Protein AF-A0ABD6R4W0-F1 (afdb_monomer)

Radius of gyration: 14.82 Å; Cα contacts (8 Å, |Δi|>4): 60; chains: 1; bounding box: 43×20×38 Å

Nearest PDB structures (foldseek):
  4uce-assembly1_A  TM=5.148E-01  e=1.402E+00  Human respiratory syncytial virus A2
  4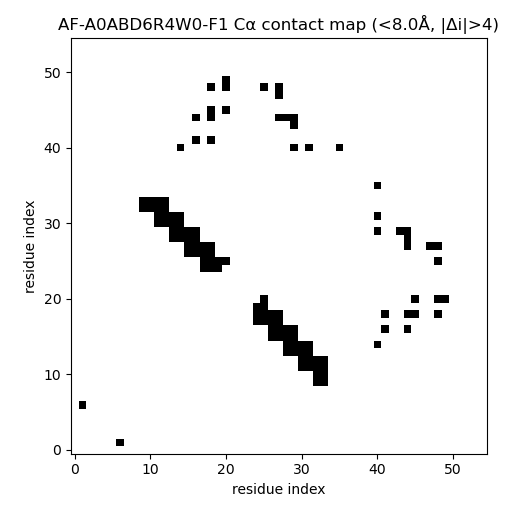uca-assembly2_B  TM=5.152E-01  e=2.195E+00  Human respiratory syncytial virus A2
  4uc8-assembly2_A  TM=4.793E-01  e=2.195E+00  Human respiratory syncytial virus A2
  4ucb-assembly2_A  TM=5.106E-01  e=2.660E+00  Human respiratory syncytial virus A2
  8oou-assembly1_A  TM=4.793E-01  e=3.024E+00  Respiratory syncytial virus

Secondary structure (DSSP, 8-state):
---TTGGG---EEEEEEEEEETTEEEEEEEEEETT--HHHHHHHHHHHHHHHH--

Organism: Bacillus thuringiensis (NCBI:txid1428)

Mean predicted aligned error: 6.4 Å

Sequence (55 aa):
MRNFLERRKQKMIEVCVTVNYKDRNYQTNVIVSKDTIWTKIKQLAEEQVKKQWSF

Solvent-accessible surface area (backbone atoms only — not comparable to full-atom values): 3544 Å² total; per-residue (Å²): 132,85,55,76,69,69,77,60,67,68,57,68,41,80,44,83,43,81,39,82,53,95,97,39,80,41,79,42,76,42,81,40,47,74,86,60,53,67,71,59,54,52,50,52,40,47,51,52,54,45,60,76,71,57,126

pLDDT: mean 87.77, std 15.49, range [46.62, 98.0]

Structure (mmCIF, N/CA/C/O backbone):
data_AF-A0ABD6R4W0-F1
#
_entry.id   A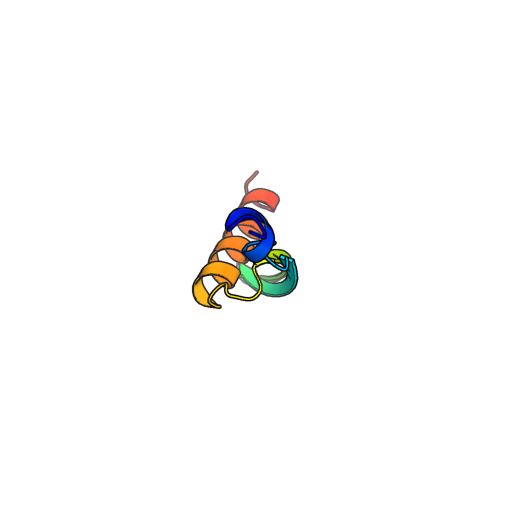F-A0ABD6R4W0-F1
#
loop_
_atom_site.group_PDB
_atom_site.id
_atom_site.type_symbol
_atom_site.label_atom_id
_atom_site.label_alt_id
_atom_site.label_comp_id
_atom_site.label_asym_id
_atom_site.label_entity_id
_atom_site.label_seq_id
_atom_site.pdbx_PDB_ins_code
_atom_site.Cartn_x
_atom_site.Cartn_y
_atom_site.Cartn_z
_atom_site.occupancy
_atom_site.B_iso_or_equiv
_atom_site.auth_seq_id
_atom_site.auth_comp_id
_atom_site.auth_asym_id
_atom_site.auth_atom_id
_atom_site.pdbx_PDB_model_num
ATOM 1 N N . MET A 1 1 ? 29.228 1.202 -25.411 1.00 46.62 1 MET A N 1
ATOM 2 C CA . MET A 1 1 ? 28.642 0.463 -24.270 1.00 46.62 1 MET A CA 1
ATOM 3 C C . MET A 1 1 ? 27.572 1.353 -23.634 1.00 46.62 1 MET A C 1
ATOM 5 O O . MET A 1 1 ? 27.935 2.325 -22.994 1.00 46.62 1 MET A O 1
ATOM 9 N N . ARG A 1 2 ? 26.267 1.127 -23.868 1.00 52.47 2 ARG A N 1
ATOM 10 C CA . ARG A 1 2 ? 25.218 1.884 -23.144 1.00 52.47 2 ARG A CA 1
ATOM 11 C C . ARG A 1 2 ? 25.285 1.500 -21.660 1.00 52.47 2 ARG A C 1
ATOM 13 O O . ARG A 1 2 ? 25.264 0.302 -21.366 1.00 52.47 2 ARG A O 1
ATOM 20 N N . ASN A 1 3 ? 25.417 2.490 -20.774 1.00 54.81 3 ASN A N 1
ATOM 21 C CA . ASN A 1 3 ? 25.613 2.306 -19.333 1.00 54.81 3 ASN A CA 1
ATOM 22 C C . ASN A 1 3 ? 24.544 1.367 -18.750 1.00 54.81 3 ASN A C 1
ATOM 24 O O . ASN A 1 3 ? 23.357 1.515 -19.029 1.00 54.81 3 ASN A O 1
ATOM 28 N N . PHE A 1 4 ? 24.953 0.405 -17.918 1.00 57.25 4 PHE A N 1
ATOM 29 C CA . PHE A 1 4 ? 24.039 -0.504 -17.207 1.00 57.25 4 PHE A CA 1
ATOM 30 C C . PHE A 1 4 ? 22.969 0.263 -16.403 1.00 57.25 4 PHE A C 1
ATOM 32 O O . PHE A 1 4 ? 21.823 -0.173 -16.310 1.00 57.25 4 PHE A O 1
ATOM 39 N N . LEU A 1 5 ? 23.326 1.458 -15.918 1.00 56.06 5 LEU A N 1
ATOM 40 C CA . LEU A 1 5 ? 22.427 2.419 -15.275 1.00 56.06 5 LEU A CA 1
ATOM 41 C C . LEU A 1 5 ? 21.318 2.951 -16.200 1.00 56.06 5 LEU A C 1
ATOM 43 O O . LEU A 1 5 ? 20.185 3.087 -15.748 1.00 56.06 5 LEU A O 1
ATOM 47 N N . GLU A 1 6 ? 21.578 3.171 -17.494 1.00 58.03 6 GLU A N 1
ATOM 48 C CA . GLU A 1 6 ? 20.540 3.628 -18.435 1.00 58.03 6 GLU A CA 1
ATOM 49 C C . GLU A 1 6 ? 19.488 2.549 -18.726 1.00 58.03 6 GLU A C 1
ATOM 51 O O . GLU A 1 6 ? 18.333 2.867 -19.007 1.00 58.03 6 GLU A O 1
ATOM 56 N N . ARG A 1 7 ? 19.848 1.262 -18.599 1.00 57.56 7 ARG A N 1
ATOM 57 C CA . ARG A 1 7 ? 18.897 0.145 -18.756 1.00 57.56 7 ARG A CA 1
ATOM 58 C C . ARG A 1 7 ? 17.938 -0.002 -17.572 1.00 57.56 7 ARG A C 1
ATOM 60 O O . ARG A 1 7 ? 16.909 -0.650 -17.718 1.00 57.56 7 ARG A O 1
ATOM 67 N N . ARG A 1 8 ? 18.248 0.601 -16.418 1.00 61.88 8 ARG A N 1
ATOM 68 C CA . ARG A 1 8 ? 17.400 0.609 -15.213 1.00 61.88 8 ARG A CA 1
ATOM 69 C C . ARG A 1 8 ? 16.694 1.946 -15.002 1.00 61.88 8 ARG A C 1
ATOM 71 O O . ARG A 1 8 ? 16.468 2.346 -13.861 1.00 61.88 8 ARG A O 1
ATOM 78 N N . LYS A 1 9 ? 16.298 2.641 -16.073 1.00 64.81 9 LYS A N 1
ATOM 79 C CA . LYS A 1 9 ? 15.292 3.702 -15.944 1.00 64.81 9 LYS A CA 1
ATOM 80 C C . LYS A 1 9 ? 13.978 3.030 -15.526 1.00 64.81 9 LYS A C 1
ATOM 82 O O . LYS A 1 9 ? 13.220 2.563 -16.373 1.00 64.81 9 LYS A O 1
ATOM 87 N N . GLN A 1 10 ? 13.781 2.872 -14.215 1.00 69.50 10 GLN A N 1
ATOM 88 C CA . GLN A 1 10 ? 12.593 2.248 -13.644 1.00 69.50 10 GLN A CA 1
ATOM 89 C C . GLN A 1 10 ? 11.384 3.022 -14.161 1.00 69.50 10 GLN A C 1
ATOM 91 O O . GLN A 1 10 ? 11.272 4.231 -13.948 1.00 69.50 10 GLN A O 1
ATOM 96 N N . LYS A 1 11 ? 10.519 2.342 -14.918 1.00 86.75 11 LYS A N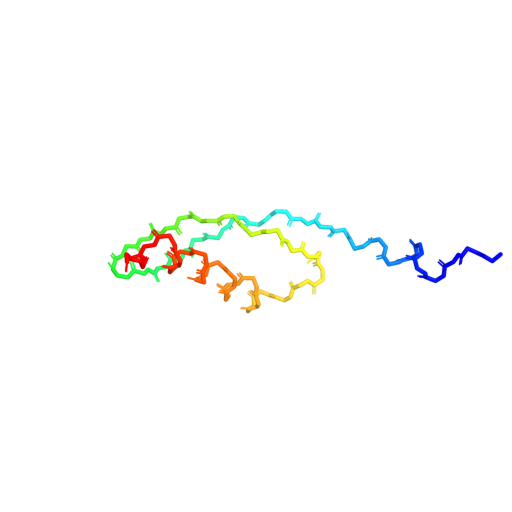 1
ATOM 97 C CA . LYS A 1 11 ? 9.268 2.935 -15.383 1.00 86.75 11 LYS A CA 1
ATOM 98 C C . LYS A 1 11 ? 8.354 3.032 -14.174 1.00 86.75 11 LYS A C 1
ATOM 100 O O . LYS A 1 11 ? 7.743 2.041 -13.780 1.00 86.75 11 LYS A O 1
ATOM 105 N N . MET A 1 12 ? 8.337 4.214 -13.572 1.00 94.69 12 MET A N 1
ATOM 106 C CA . MET A 1 12 ? 7.401 4.550 -12.514 1.00 94.69 12 MET A CA 1
ATOM 107 C C . MET A 1 12 ? 5.991 4.605 -13.097 1.00 94.69 12 MET A C 1
ATOM 109 O O . MET A 1 12 ? 5.789 5.105 -14.205 1.00 94.69 12 MET A O 1
ATOM 113 N N . ILE A 1 13 ? 5.035 4.077 -12.352 1.00 95.50 13 ILE A N 1
ATOM 114 C CA . ILE A 1 13 ? 3.611 4.119 -12.648 1.00 95.50 13 ILE A CA 1
ATOM 115 C C . ILE A 1 13 ? 2.877 4.629 -11.415 1.00 95.50 13 ILE A C 1
ATOM 117 O O . ILE A 1 13 ? 3.323 4.421 -10.286 1.00 95.50 13 ILE A O 1
ATOM 121 N N . GLU A 1 14 ? 1.749 5.284 -11.642 1.00 97.31 14 GLU A N 1
ATOM 122 C CA . GLU A 1 14 ? 0.799 5.620 -10.591 1.00 97.31 14 GLU A CA 1
ATOM 123 C C . GLU A 1 14 ? -0.258 4.518 -10.507 1.00 97.31 14 GLU A C 1
ATOM 125 O O . GLU A 1 14 ? -0.785 4.067 -11.526 1.00 97.31 14 GLU A O 1
ATOM 130 N N . VAL A 1 15 ? -0.550 4.066 -9.290 1.00 97.12 15 VAL A N 1
ATOM 131 C CA . VAL A 1 15 ? -1.556 3.039 -9.022 1.00 97.12 15 VAL A CA 1
ATOM 132 C C . VAL A 1 15 ? -2.538 3.580 -7.993 1.00 97.1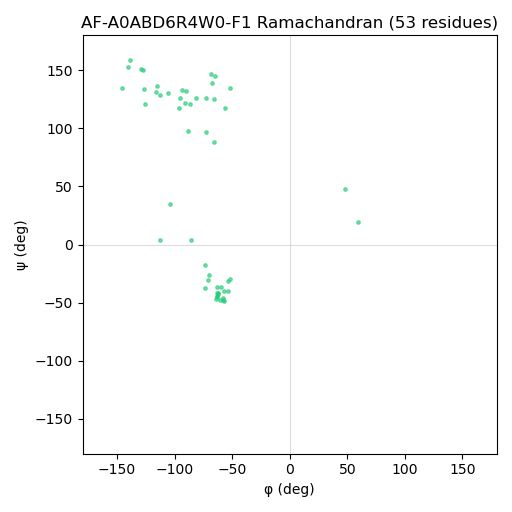2 15 VAL A C 1
ATOM 134 O O . VAL A 1 15 ? -2.140 3.909 -6.876 1.00 97.12 15 VAL A O 1
ATOM 137 N N . CYS A 1 16 ? -3.817 3.646 -8.364 1.00 98.00 16 CYS A N 1
ATOM 138 C CA . CYS A 1 16 ? -4.905 3.972 -7.446 1.00 98.00 16 CYS A CA 1
ATOM 139 C C . CYS A 1 16 ? -5.313 2.718 -6.663 1.00 98.00 16 CYS A C 1
ATOM 141 O O . CYS A 1 16 ? -5.598 1.670 -7.249 1.00 98.00 16 CYS A O 1
ATOM 143 N N . VAL A 1 17 ? -5.319 2.814 -5.335 1.00 97.75 17 VAL A N 1
ATOM 144 C CA . VAL A 1 17 ? -5.603 1.706 -4.418 1.00 97.75 17 VAL A CA 1
ATOM 145 C C . VAL A 1 17 ? -6.703 2.122 -3.457 1.00 97.75 17 VAL A C 1
ATOM 147 O O . VAL A 1 17 ? -6.646 3.193 -2.858 1.00 97.75 17 VAL A O 1
ATOM 150 N N . THR A 1 18 ? -7.689 1.246 -3.267 1.00 97.94 18 THR A N 1
ATOM 151 C CA . THR A 1 18 ? -8.666 1.385 -2.182 1.00 97.94 18 THR A CA 1
ATOM 152 C C . THR A 1 18 ? -8.167 0.633 -0.951 1.00 97.94 18 THR A C 1
ATOM 154 O O . THR A 1 18 ? -7.919 -0.571 -1.008 1.00 97.94 18 THR A O 1
ATOM 157 N N . VAL A 1 19 ? -8.019 1.344 0.160 1.00 96.75 19 VAL A N 1
ATOM 158 C CA . VAL A 1 19 ? -7.581 0.834 1.459 1.00 96.75 19 VAL A CA 1
ATOM 159 C C . VAL A 1 19 ? -8.741 0.920 2.437 1.00 96.75 19 VAL A C 1
ATOM 161 O O . VAL A 1 19 ? -9.332 1.983 2.610 1.00 96.75 19 VAL A O 1
ATOM 164 N N . ASN A 1 20 ? -9.040 -0.185 3.113 1.00 95.94 20 ASN A N 1
ATOM 165 C CA . ASN A 1 20 ? -9.957 -0.170 4.243 1.00 95.94 20 ASN A CA 1
ATOM 166 C C . ASN A 1 20 ? -9.180 0.170 5.529 1.00 95.94 20 ASN A C 1
ATOM 168 O O . ASN A 1 20 ? -8.221 -0.520 5.874 1.00 95.94 20 ASN A O 1
ATOM 172 N N . TYR A 1 21 ? -9.561 1.249 6.210 1.00 94.44 21 TYR A N 1
ATOM 173 C CA . TYR A 1 21 ? -8.960 1.704 7.465 1.00 94.44 21 TYR A CA 1
ATOM 174 C C . TYR A 1 21 ? -10.044 2.330 8.352 1.00 94.44 21 TYR A C 1
ATOM 176 O O . TYR A 1 21 ? -10.847 3.115 7.860 1.00 94.44 21 TYR A O 1
ATOM 184 N N . LYS A 1 22 ? -10.087 2.001 9.653 1.00 92.25 22 LYS A N 1
ATOM 185 C CA . LYS A 1 22 ? -11.107 2.510 10.604 1.00 92.25 22 LYS A CA 1
ATOM 186 C C . LYS A 1 22 ? -12.550 2.396 10.065 1.00 92.25 22 LYS A C 1
ATOM 188 O O . LYS A 1 22 ? -13.291 3.378 10.063 1.00 92.25 22 LYS A O 1
ATOM 193 N N . ASP A 1 23 ? -12.895 1.220 9.533 1.00 93.12 23 ASP A N 1
ATOM 194 C CA . ASP A 1 23 ? -14.215 0.894 8.961 1.00 93.12 23 ASP A CA 1
ATOM 195 C C . ASP A 1 23 ? -14.654 1.788 7.785 1.00 93.12 23 ASP A C 1
ATOM 197 O O . ASP A 1 23 ? -15.831 1.853 7.429 1.00 93.12 23 ASP A O 1
ATOM 201 N N . ARG A 1 24 ? -13.703 2.477 7.143 1.00 94.00 24 ARG A N 1
ATOM 202 C CA . ARG A 1 24 ? -13.931 3.326 5.970 1.00 94.00 24 ARG A CA 1
ATOM 203 C C . ARG A 1 24 ? -12.992 2.942 4.836 1.00 94.00 24 ARG A C 1
ATOM 205 O O . ARG A 1 24 ? -11.869 2.495 5.056 1.00 94.00 24 ARG A O 1
ATOM 212 N N . ASN A 1 25 ? -13.457 3.146 3.609 1.00 96.38 25 ASN A N 1
ATOM 213 C CA . ASN A 1 25 ? -12.654 2.943 2.410 1.00 96.38 25 ASN A CA 1
ATOM 214 C C . ASN A 1 25 ? -12.041 4.274 1.974 1.00 96.38 25 ASN A C 1
ATOM 216 O O . ASN A 1 25 ? -12.756 5.250 1.755 1.00 96.38 25 ASN A O 1
ATOM 220 N N . TYR A 1 26 ? -10.724 4.288 1.820 1.00 95.81 26 TYR A N 1
ATOM 221 C CA . TYR A 1 26 ? -9.947 5.429 1.358 1.00 95.81 26 TYR A CA 1
ATOM 222 C C . TYR A 1 26 ? -9.281 5.084 0.037 1.00 95.81 26 TYR A C 1
ATOM 224 O O . TYR A 1 26 ? -8.646 4.039 -0.083 1.00 95.81 26 TYR A O 1
ATOM 232 N N . GLN A 1 27 ? -9.402 5.966 -0.948 1.00 96.88 27 GLN A N 1
ATOM 233 C CA . GLN A 1 27 ? -8.608 5.875 -2.166 1.00 96.88 27 GLN A CA 1
ATOM 234 C C . GLN A 1 27 ? -7.316 6.666 -1.982 1.00 96.88 27 GLN A C 1
ATOM 236 O O . GLN A 1 27 ? -7.345 7.805 -1.521 1.00 96.88 27 GLN A O 1
ATOM 241 N N . THR A 1 28 ? -6.188 6.058 -2.336 1.00 97.25 28 THR A N 1
ATOM 242 C CA . THR A 1 28 ? -4.890 6.736 -2.381 1.00 97.25 28 THR A CA 1
ATOM 243 C C . THR A 1 28 ? -4.097 6.278 -3.592 1.00 97.25 28 THR A C 1
ATOM 245 O O . THR A 1 28 ? -4.244 5.143 -4.055 1.00 97.25 28 THR A O 1
ATOM 248 N N . ASN A 1 29 ? -3.225 7.155 -4.073 1.00 97.81 29 ASN A N 1
ATOM 249 C CA . ASN A 1 29 ? -2.364 6.879 -5.209 1.00 97.81 29 ASN A CA 1
ATOM 250 C C . ASN A 1 29 ? -0.935 6.635 -4.733 1.00 97.81 29 ASN A C 1
ATOM 252 O O . ASN A 1 29 ? -0.361 7.430 -3.989 1.00 97.81 29 ASN A O 1
ATOM 256 N N . VAL A 1 30 ? -0.336 5.544 -5.200 1.00 97.06 30 VAL A N 1
ATOM 257 C CA . VAL A 1 30 ? 1.073 5.236 -4.944 1.00 97.06 30 VAL A CA 1
ATOM 258 C C . VAL A 1 30 ? 1.857 5.257 -6.246 1.00 97.06 30 VAL A C 1
ATOM 260 O O . VAL A 1 30 ? 1.416 4.720 -7.261 1.00 97.06 30 VAL A O 1
ATOM 263 N N . ILE A 1 31 ? 3.036 5.874 -6.210 1.00 96.56 31 ILE A N 1
ATOM 264 C CA . ILE A 1 31 ? 3.977 5.881 -7.330 1.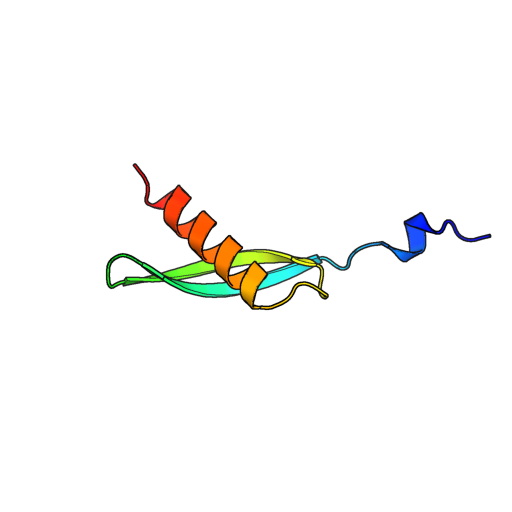00 96.56 31 ILE A CA 1
ATOM 265 C C . ILE A 1 31 ? 4.994 4.770 -7.081 1.00 96.56 31 ILE A C 1
ATOM 267 O O . ILE A 1 31 ? 5.712 4.793 -6.082 1.00 96.56 31 ILE A O 1
ATOM 271 N N . VAL A 1 32 ? 5.041 3.784 -7.972 1.00 95.81 32 VAL A N 1
ATOM 272 C CA . VAL A 1 32 ? 5.883 2.587 -7.829 1.00 95.81 32 VAL A CA 1
ATOM 273 C C . VAL A 1 32 ? 6.532 2.210 -9.157 1.00 95.81 32 VAL A C 1
ATOM 275 O O . VAL A 1 32 ? 6.032 2.564 -10.220 1.00 95.81 32 VAL A O 1
ATOM 278 N N . SER A 1 33 ? 7.632 1.454 -9.127 1.00 95.25 33 SER A N 1
ATOM 279 C CA . SER A 1 33 ? 8.156 0.831 -10.351 1.00 95.25 33 SER A CA 1
ATOM 280 C C . SER A 1 33 ? 7.150 -0.196 -10.881 1.00 95.25 33 SER A C 1
ATOM 282 O O . SER A 1 33 ? 6.527 -0.900 -10.086 1.00 95.25 33 SER A O 1
ATOM 284 N N . LYS A 1 34 ? 7.031 -0.340 -12.205 1.00 90.88 34 LYS A N 1
ATOM 285 C CA . LYS A 1 34 ? 6.154 -1.331 -12.857 1.00 90.88 34 LYS A CA 1
ATOM 286 C C . LYS A 1 34 ? 6.341 -2.769 -12.346 1.00 90.88 34 LYS A C 1
ATOM 288 O O . LYS A 1 34 ? 5.384 -3.534 -12.335 1.00 90.88 34 LYS A O 1
ATOM 293 N N . ASP A 1 35 ? 7.544 -3.119 -11.898 1.00 93.12 35 ASP A N 1
ATOM 294 C CA . ASP A 1 35 ? 7.878 -4.465 -11.409 1.00 93.12 35 ASP A CA 1
ATOM 295 C C . ASP A 1 35 ? 7.532 -4.670 -9.918 1.00 93.12 35 ASP A C 1
ATOM 297 O O . ASP A 1 35 ? 7.852 -5.700 -9.323 1.00 93.12 35 ASP A O 1
ATOM 301 N N . THR A 1 36 ? 6.908 -3.676 -9.279 1.00 95.38 36 THR A N 1
ATOM 302 C CA . THR A 1 36 ? 6.557 -3.728 -7.856 1.00 95.38 36 THR A CA 1
ATOM 303 C C . THR A 1 36 ? 5.397 -4.689 -7.628 1.00 95.38 36 THR A C 1
ATOM 305 O O . THR A 1 36 ? 4.327 -4.552 -8.216 1.00 95.38 36 THR A O 1
ATOM 308 N N . ILE A 1 37 ? 5.588 -5.645 -6.720 1.00 97.25 37 ILE A N 1
ATOM 309 C CA . ILE A 1 37 ? 4.554 -6.619 -6.362 1.00 97.25 37 ILE A CA 1
ATOM 310 C C . ILE A 1 37 ? 3.384 -5.967 -5.616 1.00 97.25 37 ILE A C 1
ATOM 312 O O . ILE A 1 37 ? 3.571 -5.066 -4.793 1.00 97.25 37 ILE A O 1
ATOM 316 N N . TRP A 1 38 ? 2.177 -6.492 -5.832 1.00 96.69 38 TRP A N 1
ATOM 317 C CA . TRP A 1 38 ? 0.940 -5.961 -5.251 1.00 96.69 38 TRP A CA 1
ATOM 318 C C . TRP A 1 38 ? 0.985 -5.804 -3.725 1.00 96.69 38 TRP A C 1
ATOM 320 O O . TRP A 1 38 ? 0.548 -4.785 -3.198 1.00 96.69 38 TRP A O 1
ATOM 330 N N . THR A 1 39 ? 1.580 -6.757 -3.001 1.00 97.69 39 T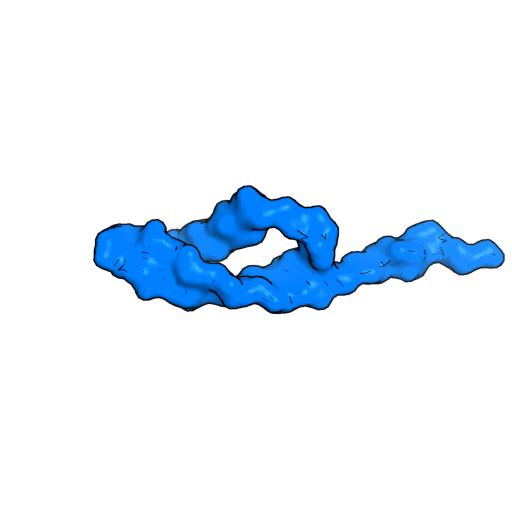HR A N 1
ATOM 331 C CA . THR A 1 39 ? 1.709 -6.682 -1.536 1.00 97.69 39 THR A CA 1
ATOM 332 C C . THR A 1 39 ? 2.443 -5.419 -1.089 1.00 97.69 39 THR A C 1
ATOM 334 O O . THR A 1 39 ? 2.034 -4.777 -0.124 1.00 97.69 39 THR A O 1
ATOM 337 N N . LYS A 1 40 ? 3.495 -5.018 -1.816 1.00 97.75 40 LYS A N 1
ATOM 338 C CA . LYS A 1 40 ? 4.250 -3.804 -1.499 1.00 97.75 40 LYS A CA 1
ATOM 339 C C . LYS A 1 40 ? 3.470 -2.541 -1.868 1.00 97.75 40 LYS A C 1
ATOM 341 O O . LYS A 1 40 ? 3.496 -1.582 -1.104 1.00 97.75 40 LYS A O 1
ATOM 346 N N . ILE A 1 41 ? 2.741 -2.563 -2.985 1.00 98.00 41 ILE A N 1
ATOM 347 C CA . ILE A 1 41 ? 1.824 -1.484 -3.395 1.00 98.00 41 ILE A CA 1
ATOM 348 C C . ILE A 1 41 ? 0.773 -1.247 -2.300 1.00 98.00 41 ILE A C 1
ATOM 350 O O . ILE A 1 41 ? 0.582 -0.114 -1.861 1.00 98.00 41 ILE A O 1
ATOM 354 N N . LYS A 1 42 ? 0.152 -2.321 -1.799 1.00 97.69 42 LYS A N 1
ATOM 355 C CA . LYS A 1 42 ? -0.858 -2.256 -0.738 1.00 97.69 42 LYS A CA 1
ATOM 356 C C . LYS A 1 42 ? -0.285 -1.719 0.577 1.00 97.69 42 LYS A C 1
ATOM 358 O O . LYS A 1 42 ? -0.895 -0.844 1.179 1.00 97.69 42 LYS A O 1
ATOM 363 N N . GLN A 1 43 ? 0.901 -2.178 0.985 1.00 97.94 43 GLN A N 1
ATOM 364 C CA . GLN A 1 43 ? 1.587 -1.658 2.177 1.00 97.94 43 GLN A CA 1
ATOM 365 C C . GLN A 1 43 ? 1.846 -0.150 2.081 1.00 97.94 43 GLN A C 1
ATOM 367 O O . GLN A 1 43 ? 1.553 0.581 3.021 1.00 97.94 43 GLN A O 1
ATOM 372 N N . LEU A 1 44 ? 2.350 0.328 0.938 1.00 97.88 44 LEU A N 1
ATOM 373 C CA . LEU A 1 44 ? 2.592 1.757 0.720 1.00 97.88 44 LEU A CA 1
ATOM 374 C C . LEU A 1 44 ? 1.292 2.567 0.783 1.00 97.88 44 LEU A C 1
ATOM 376 O O . LEU A 1 44 ? 1.266 3.636 1.389 1.00 97.88 44 LEU A O 1
ATOM 380 N N . ALA A 1 45 ? 0.211 2.048 0.198 1.00 97.94 45 ALA A N 1
ATOM 381 C CA . ALA A 1 45 ? -1.097 2.689 0.247 1.00 97.94 45 ALA A CA 1
ATOM 382 C C . ALA A 1 45 ? -1.629 2.773 1.691 1.00 97.94 45 ALA A C 1
ATOM 384 O O . ALA A 1 45 ? -2.079 3.829 2.131 1.00 97.94 45 ALA A O 1
ATOM 385 N N . GLU A 1 46 ? -1.517 1.689 2.462 1.00 97.25 46 GLU A N 1
ATOM 386 C CA . GLU A 1 46 ? -1.899 1.664 3.878 1.00 97.25 46 GLU A CA 1
ATOM 387 C C . GLU A 1 46 ? -1.075 2.640 4.724 1.00 97.25 46 GLU A C 1
ATOM 389 O O . GLU A 1 46 ? -1.632 3.338 5.568 1.00 97.25 46 GLU A O 1
ATOM 394 N N . GLU A 1 47 ? 0.240 2.713 4.507 1.00 96.81 47 GLU A N 1
ATOM 395 C CA . GLU A 1 47 ? 1.118 3.663 5.197 1.00 96.81 47 GLU A CA 1
ATOM 396 C C . GLU A 1 47 ? 0.758 5.116 4.879 1.00 96.81 47 GLU A C 1
ATOM 398 O O . GLU A 1 47 ? 0.757 5.947 5.786 1.00 96.81 47 GLU A O 1
ATOM 403 N N . GLN A 1 48 ? 0.440 5.436 3.621 1.00 97.00 48 GLN A N 1
ATOM 404 C CA . GLN A 1 48 ? 0.011 6.783 3.238 1.00 97.00 48 GLN A CA 1
ATOM 405 C C . GLN A 1 48 ? -1.309 7.169 3.908 1.00 97.00 48 GLN A C 1
ATOM 407 O O . GLN A 1 48 ? -1.389 8.242 4.503 1.00 97.00 48 GLN A O 1
ATOM 412 N N . VAL A 1 49 ? -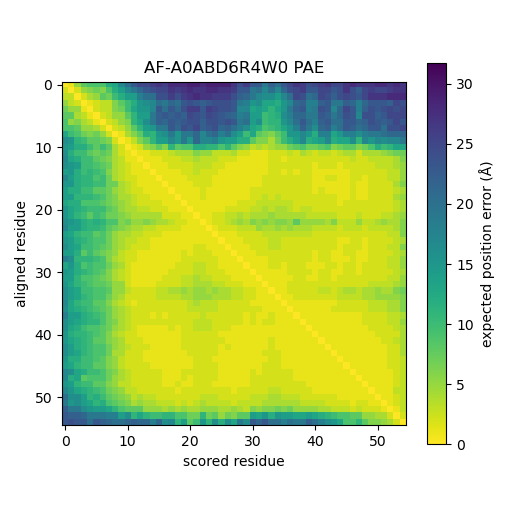2.312 6.284 3.879 1.00 95.69 49 VAL A N 1
ATOM 413 C CA . VAL A 1 49 ? -3.598 6.511 4.558 1.00 95.69 49 VAL A CA 1
ATOM 414 C C . VAL A 1 49 ? -3.370 6.684 6.058 1.00 95.69 49 VAL A C 1
ATOM 416 O O . VAL A 1 49 ? -3.834 7.658 6.643 1.00 95.69 49 VAL A O 1
ATOM 419 N N . LYS A 1 50 ? -2.586 5.808 6.695 1.00 94.81 50 LYS A N 1
ATOM 420 C CA . LYS A 1 50 ? -2.256 5.953 8.119 1.00 94.81 50 LYS A CA 1
ATOM 421 C C . LYS A 1 50 ? -1.591 7.298 8.398 1.00 94.81 50 LYS A C 1
ATOM 423 O O . LYS A 1 50 ? -2.071 8.004 9.265 1.00 94.81 50 LYS A O 1
ATOM 428 N N . LYS A 1 51 ? -0.576 7.709 7.631 1.00 94.19 51 LYS A N 1
ATOM 429 C CA . LYS A 1 51 ? 0.101 9.008 7.811 1.00 94.19 51 LYS A CA 1
ATOM 430 C C . LYS A 1 51 ? -0.832 10.211 7.662 1.00 94.19 51 LYS A C 1
ATOM 432 O O . LYS A 1 51 ? -0.659 11.180 8.384 1.00 94.19 51 LYS A O 1
ATOM 437 N N . GLN A 1 52 ? -1.803 10.160 6.752 1.00 89.38 52 GLN A N 1
ATOM 438 C CA . GLN A 1 52 ? -2.783 11.240 6.580 1.00 89.38 52 GLN A CA 1
ATOM 439 C C . GLN A 1 52 ? -3.786 11.329 7.741 1.00 89.38 52 GLN A C 1
ATOM 441 O O . GLN A 1 52 ? -4.278 12.412 8.039 1.00 89.38 52 GLN A O 1
ATOM 446 N N . TRP A 1 53 ? -4.097 10.200 8.383 1.00 88.00 53 TRP A N 1
ATOM 447 C CA . TRP A 1 53 ? -5.141 10.091 9.414 1.00 88.00 53 TRP A CA 1
ATOM 448 C C . TRP A 1 53 ? -4.608 9.795 10.827 1.00 88.00 53 TRP A C 1
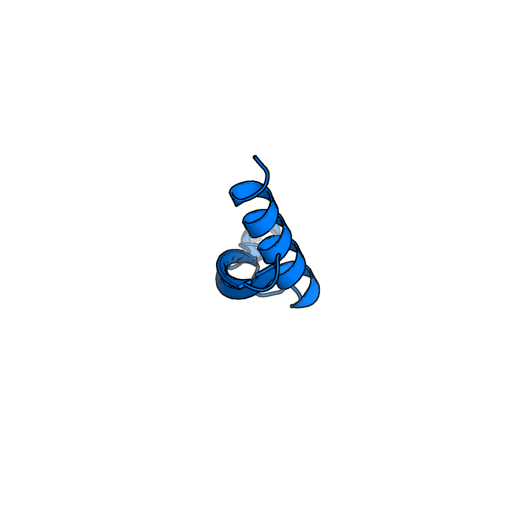ATOM 450 O O . TRP A 1 53 ? -5.394 9.571 11.755 1.00 88.00 53 TRP A O 1
ATOM 460 N N . SER A 1 54 ? -3.288 9.749 10.984 1.00 78.19 54 SER A N 1
ATOM 461 C CA . SER A 1 54 ? -2.567 9.755 12.252 1.00 78.19 54 SER A CA 1
ATOM 462 C C . SER A 1 54 ? -2.320 11.216 12.613 1.00 78.19 54 SER A C 1
ATOM 464 O O . SER A 1 54 ? -1.426 11.844 12.054 1.00 78.19 54 SER A O 1
ATOM 466 N N . PHE A 1 55 ? -3.190 11.740 13.476 1.00 58.56 55 PHE A N 1
ATOM 467 C CA . PHE A 1 55 ? -3.055 13.053 14.105 1.00 58.56 55 PHE A CA 1
ATOM 468 C C . PHE A 1 55 ? -1.889 13.061 15.098 1.00 58.56 55 PHE A C 1
ATOM 470 O O . PHE A 1 55 ? -1.686 12.007 15.749 1.00 58.56 55 PHE A O 1
#

Foldseek 3Di:
DPDPVVVPPQ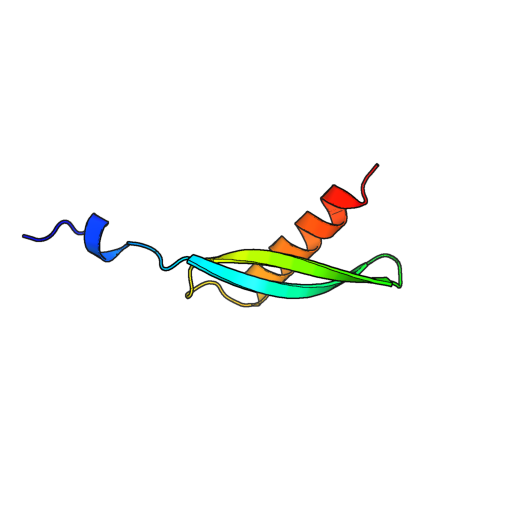PWDKDWDWDQDPNDTDIDIDIDGPPDDPVVVRVVRVVVVCVVVVD

InterPro domains:
  IPR049728 BA3454 stress response protein [NF033491] (12-54)
  IPR049728 BA3454 stress response protein [PF28094] (12-54)